Protein AF-A0A8J7P9I1-F1 (afdb_monomer_lite)

Organism: NCBI:txid1906157

Foldseek 3Di:
DDPVVVVCLQVVQQQADPPPRGGFNDKDDKDFDFPQPCPVPDDRPGDRPFIWIWTQGPPDRDTDTDRVSVVRGHD

Secondary structure (DSSP, 8-state):
--HHHHHHHHHTT-BB-TTT-PBEEEEEEEEEEE-----SSS-----EEEEEEEEEESSSS-EEEES-GGGGB--

Sequence (75 aa):
MSLSTIKKAVDSGKMLCPSCKGAVKKYEKYVEMTASVWDGAGDSNHETAGAKVTLICGNCDWKERTEFWSQYIVE

Radius of gyration: 14.61 Å; chains: 1; bounding box: 40×16×38 Å

pLDDT: mean 77.91, std 15.25, range [45.75, 92.31]

Structure (mmCIF, N/CA/C/O backbone):
data_AF-A0A8J7P9I1-F1
#
_entry.id   AF-A0A8J7P9I1-F1
#
loop_
_atom_site.group_PDB
_atom_site.id
_atom_site.type_symbol
_atom_site.label_atom_id
_atom_site.label_alt_id
_atom_site.label_comp_id
_atom_site.label_asym_id
_atom_site.label_entity_id
_atom_site.label_seq_id
_atom_site.pdbx_PDB_ins_code
_atom_site.Cartn_x
_atom_site.Cartn_y
_atom_site.Cartn_z
_atom_site.occupancy
_atom_site.B_iso_or_equiv
_atom_site.auth_seq_id
_atom_site.auth_comp_id
_atom_site.auth_asym_id
_atom_site.auth_atom_id
_atom_site.pdbx_PDB_model_num
ATOM 1 N N . MET A 1 1 ? 10.949 3.112 -7.001 1.00 62.19 1 MET A N 1
ATOM 2 C CA . MET A 1 1 ? 10.103 2.814 -5.816 1.00 62.19 1 MET A CA 1
ATOM 3 C C . MET A 1 1 ? 9.720 1.338 -5.842 1.00 62.19 1 MET A C 1
ATOM 5 O O . MET A 1 1 ? 8.954 0.929 -6.706 1.00 62.19 1 MET A O 1
ATOM 9 N N . SER A 1 2 ? 10.293 0.534 -4.948 1.00 70.19 2 SER A N 1
ATOM 10 C CA . SER A 1 2 ? 10.281 -0.934 -5.060 1.00 70.19 2 SER A CA 1
ATOM 11 C C . SER A 1 2 ? 9.132 -1.592 -4.285 1.00 70.19 2 SER A C 1
ATOM 13 O O . SER A 1 2 ? 8.626 -1.031 -3.310 1.00 7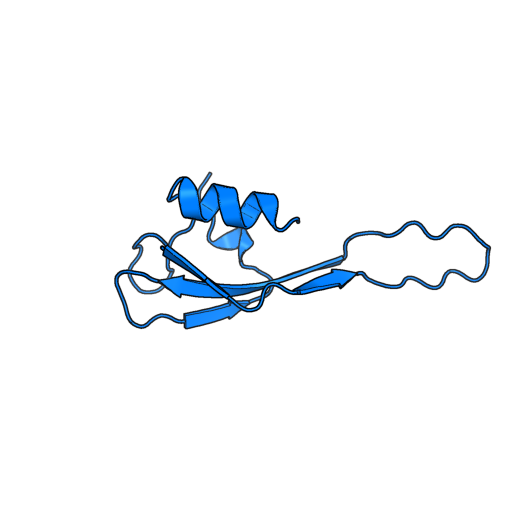0.19 2 SER A O 1
ATOM 15 N N . LEU A 1 3 ? 8.776 -2.825 -4.668 1.00 78.62 3 LEU A N 1
ATOM 16 C CA . LEU A 1 3 ? 7.793 -3.691 -3.991 1.00 78.62 3 LEU A CA 1
ATOM 17 C C . LEU A 1 3 ? 7.990 -3.733 -2.462 1.00 78.62 3 LEU A C 1
ATOM 19 O O . LEU A 1 3 ? 7.024 -3.722 -1.697 1.00 78.62 3 LEU A O 1
ATOM 23 N N . SER A 1 4 ? 9.247 -3.744 -2.015 1.00 83.00 4 SER A N 1
ATOM 24 C CA . SER A 1 4 ? 9.639 -3.763 -0.603 1.00 83.00 4 SER A CA 1
ATOM 25 C C . SER A 1 4 ? 9.074 -2.582 0.191 1.00 83.00 4 SER A C 1
ATOM 27 O O . SER A 1 4 ? 8.668 -2.761 1.338 1.00 83.00 4 SER A O 1
ATOM 29 N N . THR A 1 5 ? 9.000 -1.392 -0.412 1.00 84.81 5 THR A N 1
ATOM 30 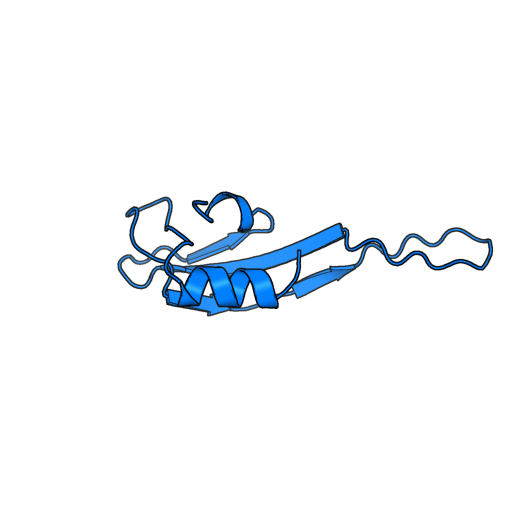C CA . THR A 1 5 ? 8.473 -0.181 0.234 1.00 84.81 5 THR A CA 1
ATOM 31 C C . THR A 1 5 ? 6.967 -0.278 0.440 1.00 84.81 5 THR A C 1
ATOM 33 O O . THR A 1 5 ? 6.503 -0.020 1.547 1.00 84.81 5 THR A O 1
ATOM 36 N N . ILE A 1 6 ? 6.209 -0.723 -0.574 1.00 84.81 6 ILE A N 1
ATOM 37 C CA . ILE A 1 6 ? 4.766 -1.002 -0.431 1.00 84.81 6 ILE A CA 1
ATOM 38 C C . ILE A 1 6 ? 4.540 -2.022 0.669 1.00 84.81 6 ILE A C 1
ATOM 40 O O . ILE A 1 6 ? 3.723 -1.795 1.558 1.00 84.81 6 ILE A O 1
ATOM 44 N N . LYS A 1 7 ? 5.279 -3.136 0.626 1.00 86.50 7 LYS A N 1
ATOM 45 C CA . LYS A 1 7 ? 5.115 -4.212 1.599 1.00 86.50 7 LYS A CA 1
ATOM 46 C C . LYS A 1 7 ? 5.339 -3.692 3.015 1.00 86.50 7 LYS A C 1
ATOM 48 O O . LYS A 1 7 ? 4.510 -3.936 3.881 1.00 86.50 7 LYS A O 1
ATOM 53 N N . LYS A 1 8 ? 6.411 -2.925 3.229 1.00 87.94 8 LYS A N 1
ATOM 54 C CA . LYS A 1 8 ? 6.729 -2.331 4.530 1.00 87.94 8 LYS A CA 1
ATOM 55 C C . LYS A 1 8 ? 5.696 -1.288 4.959 1.00 87.94 8 LYS A C 1
ATOM 57 O O . LYS A 1 8 ? 5.349 -1.248 6.128 1.00 87.94 8 LYS A O 1
ATOM 62 N N . ALA A 1 9 ? 5.184 -0.466 4.046 1.00 87.69 9 ALA A N 1
ATOM 63 C CA . ALA A 1 9 ? 4.178 0.545 4.369 1.00 87.69 9 ALA A CA 1
ATOM 64 C C . ALA A 1 9 ? 2.816 -0.065 4.730 1.00 87.69 9 ALA A C 1
ATOM 66 O O . ALA A 1 9 ? 2.149 0.430 5.636 1.00 87.69 9 ALA A O 1
ATOM 67 N N . VAL A 1 10 ? 2.422 -1.145 4.053 1.00 87.56 10 VAL A N 1
ATOM 68 C CA . VAL A 1 10 ? 1.199 -1.905 4.350 1.00 87.56 10 VAL A CA 1
ATOM 69 C C . VAL A 1 10 ? 1.344 -2.671 5.666 1.00 87.56 10 VAL A C 1
ATOM 71 O O . VAL A 1 10 ? 0.471 -2.572 6.521 1.00 87.56 10 VAL A O 1
ATOM 74 N N . ASP A 1 11 ? 2.464 -3.370 5.866 1.00 88.25 11 ASP A N 1
ATOM 75 C CA . ASP A 1 11 ? 2.752 -4.122 7.097 1.00 88.25 11 ASP A CA 1
ATOM 76 C C . ASP A 1 11 ? 2.868 -3.202 8.324 1.00 88.25 11 ASP A C 1
ATOM 78 O O . ASP A 1 11 ? 2.262 -3.444 9.363 1.00 88.25 11 ASP A O 1
ATOM 82 N N . SER A 1 12 ?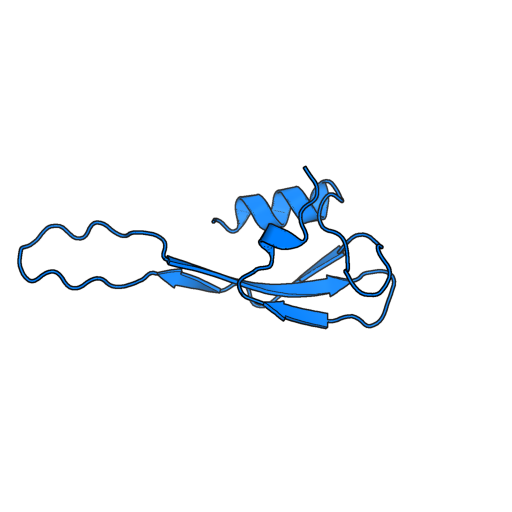 3.555 -2.069 8.164 1.00 86.88 12 SER A N 1
ATOM 83 C CA . SER A 1 12 ? 3.721 -1.059 9.209 1.00 86.88 12 SER A CA 1
ATOM 84 C C . SER A 1 12 ? 2.483 -0.170 9.401 1.00 86.88 12 SER A C 1
ATOM 86 O O . SER A 1 12 ? 2.532 0.744 10.223 1.00 86.88 12 SER A O 1
ATOM 88 N N . GLY A 1 13 ? 1.404 -0.373 8.632 1.00 84.44 13 GLY A N 1
ATOM 89 C CA . GLY A 1 13 ? 0.173 0.422 8.712 1.00 84.44 13 GLY A CA 1
ATOM 90 C C . GLY A 1 13 ? 0.329 1.901 8.332 1.00 84.44 13 GLY A C 1
ATOM 91 O O . GLY A 1 13 ? -0.562 2.698 8.612 1.00 84.44 13 GLY A O 1
ATOM 92 N N . LYS A 1 14 ? 1.445 2.273 7.696 1.00 86.94 14 LYS A N 1
ATOM 93 C CA . LYS A 1 14 ? 1.749 3.648 7.268 1.00 86.94 14 LYS A CA 1
ATOM 94 C C . LYS A 1 14 ? 1.000 4.064 6.006 1.00 86.94 14 LYS A C 1
ATOM 96 O O . LYS A 1 14 ? 0.931 5.245 5.694 1.00 86.94 14 LYS A O 1
ATOM 101 N N . MET A 1 15 ? 0.455 3.105 5.263 1.00 88.06 15 MET A N 1
ATOM 102 C CA . MET A 1 15 ? -0.322 3.381 4.060 1.00 88.06 15 MET A CA 1
ATOM 103 C C . MET A 1 15 ? -1.800 3.589 4.406 1.00 88.06 15 MET A C 1
ATOM 105 O O . MET A 1 15 ? -2.477 2.643 4.818 1.00 88.06 15 MET A O 1
ATOM 109 N N . LEU A 1 16 ? -2.305 4.810 4.222 1.00 89.31 16 LEU A N 1
ATOM 110 C CA . LEU A 1 16 ? -3.677 5.183 4.572 1.00 89.31 16 LEU A CA 1
ATOM 111 C C . LEU A 1 16 ? -4.581 5.300 3.345 1.00 89.31 16 LEU A C 1
ATOM 113 O O . LEU A 1 16 ? -4.220 5.848 2.311 1.00 89.31 16 LEU A O 1
ATOM 117 N N . CYS A 1 17 ? -5.808 4.821 3.489 1.00 89.00 17 CYS A N 1
ATOM 118 C CA . CYS A 1 17 ? -6.855 4.982 2.498 1.00 89.00 17 CYS A CA 1
ATOM 119 C C . CYS A 1 17 ? -7.340 6.442 2.477 1.00 89.00 17 CYS A C 1
ATOM 121 O O . CYS A 1 17 ? -7.786 6.936 3.512 1.00 89.00 17 CYS A O 1
ATOM 123 N N . PRO A 1 18 ? -7.357 7.133 1.329 1.00 86.56 18 PRO A N 1
ATOM 124 C CA . PRO A 1 18 ? -7.836 8.511 1.244 1.00 86.56 18 PRO A CA 1
ATOM 125 C C . PRO A 1 18 ? -9.341 8.639 1.521 1.00 86.56 18 PRO A C 1
ATOM 127 O O . PRO A 1 18 ? -9.792 9.684 1.979 1.00 86.56 18 PRO A O 1
ATOM 130 N N . SER A 1 19 ? -10.120 7.579 1.281 1.00 88.44 19 SER A N 1
ATOM 131 C CA . SER A 1 19 ? -11.576 7.598 1.459 1.00 88.44 19 SER A CA 1
ATOM 132 C C . SER A 1 19 ? -11.990 7.523 2.931 1.00 88.44 19 SER A C 1
ATOM 134 O O . SER A 1 19 ? -12.786 8.335 3.391 1.00 88.44 19 SER A O 1
ATOM 136 N N . CYS A 1 20 ? -11.434 6.574 3.688 1.00 87.56 20 CYS A N 1
ATOM 137 C CA . CYS A 1 20 ? -11.833 6.334 5.078 1.00 87.56 20 CYS A CA 1
ATOM 138 C C . CYS A 1 20 ? -10.718 6.585 6.105 1.00 87.56 20 CYS A C 1
ATOM 140 O O . CYS A 1 20 ? -10.912 6.311 7.286 1.00 87.56 20 CYS A O 1
ATOM 142 N N . LYS A 1 21 ? -9.541 7.065 5.672 1.00 85.00 21 LYS A N 1
ATOM 143 C CA . LYS A 1 21 ? -8.316 7.247 6.482 1.00 85.00 21 LYS A CA 1
ATOM 144 C C . LYS A 1 21 ? -7.842 5.992 7.229 1.00 85.00 21 LYS A C 1
ATOM 146 O O . LYS A 1 21 ? -6.958 6.073 8.072 1.00 85.00 21 LYS A O 1
ATOM 151 N N . GLY A 1 22 ? -8.412 4.828 6.919 1.00 84.44 22 GLY A N 1
ATOM 152 C CA . GLY A 1 22 ? -8.027 3.545 7.498 1.00 84.44 22 GLY A CA 1
ATOM 153 C C . GLY A 1 22 ? -6.793 2.960 6.818 1.00 84.44 22 GLY A C 1
ATOM 154 O O . GLY A 1 22 ? -6.520 3.262 5.659 1.00 84.44 22 GLY A O 1
ATOM 155 N N . ALA A 1 23 ? -6.067 2.085 7.511 1.00 86.88 23 ALA A N 1
ATOM 156 C CA . ALA A 1 23 ? -4.890 1.435 6.945 1.00 86.88 23 ALA A CA 1
ATOM 157 C C . ALA A 1 23 ? -5.246 0.521 5.754 1.00 86.88 23 ALA A C 1
ATOM 159 O O . ALA A 1 23 ? -6.217 -0.251 5.781 1.00 86.88 23 ALA A O 1
ATOM 160 N N . VAL A 1 24 ? -4.439 0.592 4.698 1.00 89.62 24 VAL A N 1
ATOM 161 C CA . VAL A 1 24 ? -4.480 -0.344 3.571 1.00 89.62 24 VAL A CA 1
ATOM 162 C C . VAL A 1 24 ? -3.972 -1.695 4.061 1.00 89.62 24 VAL A C 1
ATOM 164 O O . VAL A 1 24 ? -2.871 -1.785 4.590 1.00 89.62 24 VAL A O 1
ATOM 167 N N . LYS A 1 25 ? -4.774 -2.755 3.896 1.00 86.56 25 LYS A N 1
ATOM 168 C CA . LYS A 1 25 ? -4.406 -4.115 4.337 1.00 86.56 25 LYS A CA 1
ATOM 169 C C . LYS A 1 25 ? -3.853 -4.978 3.217 1.00 86.56 25 LYS A C 1
ATOM 171 O O . LYS A 1 25 ? -3.133 -5.937 3.480 1.00 86.56 25 LYS A O 1
ATOM 176 N N . LYS A 1 26 ? -4.258 -4.706 1.979 1.00 87.75 26 LYS A N 1
ATOM 177 C CA . LYS A 1 26 ? -3.909 -5.534 0.829 1.00 87.75 26 LYS A CA 1
ATOM 178 C C . LYS A 1 26 ? -3.496 -4.658 -0.335 1.00 87.75 26 LYS A C 1
ATOM 180 O O . LYS A 1 26 ? -4.037 -3.577 -0.551 1.00 87.75 26 LYS A O 1
ATOM 185 N N . TYR A 1 27 ? -2.554 -5.179 -1.100 1.00 89.00 27 TYR A N 1
ATOM 186 C CA . TYR A 1 27 ? -2.182 -4.640 -2.389 1.00 89.00 27 TYR A CA 1
ATOM 187 C C . TYR A 1 27 ? -2.163 -5.782 -3.406 1.00 89.00 27 TYR A C 1
ATOM 189 O O . TYR A 1 27 ? -1.775 -6.907 -3.093 1.00 89.00 27 TYR A O 1
ATOM 197 N N . GLU A 1 28 ? -2.618 -5.503 -4.619 1.00 89.94 28 GLU A N 1
ATOM 198 C CA . GLU A 1 28 ? -2.685 -6.446 -5.731 1.00 89.94 28 GLU A CA 1
ATOM 199 C C . GLU A 1 28 ? -2.061 -5.826 -6.982 1.00 89.94 28 GLU A C 1
ATOM 201 O O . GLU A 1 28 ? -1.910 -4.607 -7.083 1.00 89.94 28 GLU A O 1
ATOM 206 N N . LYS A 1 29 ? -1.748 -6.667 -7.978 1.00 85.12 29 LYS A N 1
ATOM 207 C CA . LYS A 1 29 ? -1.360 -6.222 -9.328 1.00 85.12 29 LYS A CA 1
ATOM 208 C C . LYS A 1 29 ? -0.231 -5.175 -9.308 1.00 85.12 29 LYS A C 1
ATOM 210 O O . LYS A 1 29 ? -0.309 -4.181 -10.031 1.00 85.12 29 LYS A O 1
ATOM 215 N N . TYR A 1 30 ? 0.784 -5.389 -8.466 1.00 86.00 30 TYR A N 1
ATOM 216 C CA . TYR A 1 30 ? 2.014 -4.602 -8.511 1.00 86.00 30 TYR A CA 1
ATOM 217 C C . TYR A 1 30 ? 2.727 -4.865 -9.837 1.00 86.00 30 TYR A C 1
ATOM 219 O O . TYR A 1 30 ? 2.980 -6.016 -10.191 1.00 86.00 30 TYR A O 1
ATOM 227 N N . VAL A 1 31 ? 3.026 -3.796 -10.557 1.00 84.12 31 VAL A N 1
ATOM 228 C CA . VAL A 1 31 ? 3.773 -3.796 -11.808 1.00 84.12 31 VAL A CA 1
ATOM 229 C C . VAL A 1 31 ? 4.853 -2.740 -11.661 1.00 84.12 31 VAL A C 1
ATOM 231 O O . VAL A 1 31 ? 4.547 -1.557 -11.504 1.00 84.12 31 VAL A O 1
ATOM 234 N N . GLU A 1 32 ? 6.109 -3.164 -11.682 1.00 79.75 32 GLU A N 1
ATOM 235 C CA . GLU A 1 32 ? 7.226 -2.230 -11.751 1.00 79.75 32 GLU A CA 1
ATOM 236 C C . GLU A 1 32 ? 7.263 -1.634 -13.160 1.00 79.75 32 GLU A C 1
ATOM 238 O O . GLU A 1 32 ? 7.188 -2.363 -14.150 1.00 79.75 32 GLU A O 1
ATOM 243 N N . MET A 1 33 ? 7.293 -0.307 -13.254 1.00 71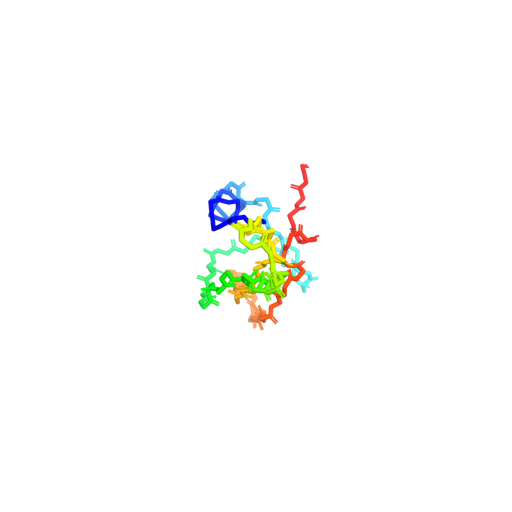.94 33 MET A N 1
ATOM 244 C CA . MET A 1 33 ? 7.423 0.373 -14.534 1.00 71.94 33 MET A CA 1
ATOM 245 C C . MET A 1 33 ? 8.899 0.654 -14.761 1.00 71.94 33 MET A C 1
ATOM 247 O O . MET A 1 33 ? 9.473 1.586 -14.197 1.00 71.94 33 MET A O 1
ATOM 251 N N . THR A 1 34 ? 9.516 -0.181 -15.582 1.00 62.12 34 THR A N 1
ATOM 252 C CA . THR A 1 34 ? 10.851 0.061 -16.115 1.00 62.12 34 THR A CA 1
ATOM 253 C C . THR A 1 34 ? 10.710 0.981 -17.323 1.00 62.12 34 THR A C 1
ATOM 255 O O . THR A 1 34 ? 10.095 0.586 -18.316 1.00 62.12 34 THR A O 1
ATOM 258 N N . ALA A 1 35 ? 11.249 2.203 -17.269 1.00 55.50 35 ALA A N 1
ATOM 259 C CA . ALA A 1 35 ? 11.440 2.955 -18.503 1.00 55.50 35 ALA A CA 1
ATOM 260 C C . ALA A 1 35 ? 12.610 2.313 -19.236 1.00 55.50 35 ALA A C 1
ATOM 262 O O . ALA A 1 35 ? 13.756 2.402 -18.806 1.00 55.50 35 ALA A O 1
ATOM 263 N N . SER A 1 36 ? 12.323 1.638 -20.343 1.00 47.72 36 SER A N 1
ATOM 264 C CA . SER A 1 36 ? 13.364 1.272 -21.292 1.00 47.72 36 SER A CA 1
ATOM 265 C C . SER A 1 36 ? 13.791 2.545 -22.022 1.00 47.72 36 SER A C 1
ATOM 267 O O . SER A 1 36 ? 13.245 2.876 -23.071 1.00 47.72 36 SER A O 1
ATOM 269 N N . VAL A 1 37 ? 14.730 3.294 -21.442 1.00 49.44 37 VAL A N 1
ATOM 270 C CA . VAL A 1 37 ? 15.470 4.321 -22.180 1.00 49.44 37 VAL A CA 1
ATOM 271 C C . VAL A 1 37 ? 16.436 3.574 -23.093 1.00 49.44 37 VAL A C 1
ATOM 273 O O . VAL A 1 37 ? 17.408 2.974 -22.642 1.00 49.44 37 VAL A O 1
ATOM 276 N N . TRP A 1 38 ? 16.108 3.524 -24.382 1.00 45.75 38 TRP A N 1
ATOM 277 C CA . TRP A 1 38 ? 16.986 2.964 -25.404 1.00 45.75 38 TRP A CA 1
ATOM 278 C C . TRP A 1 38 ? 17.894 4.086 -25.908 1.00 45.75 38 TRP A C 1
ATOM 280 O O . TRP A 1 38 ? 17.635 4.699 -26.941 1.00 45.75 38 TRP A O 1
ATOM 290 N N . ASP A 1 39 ? 18.926 4.404 -25.127 1.00 46.78 39 ASP A N 1
ATOM 291 C CA . ASP A 1 39 ? 19.996 5.296 -25.564 1.00 46.78 39 ASP A CA 1
ATOM 292 C C . ASP A 1 39 ? 20.939 4.464 -26.441 1.00 46.78 39 ASP A C 1
ATOM 294 O O . ASP A 1 39 ? 21.519 3.478 -25.985 1.00 46.78 39 ASP A O 1
ATOM 298 N N . GLY A 1 40 ? 21.021 4.784 -27.734 1.00 50.53 40 GLY A N 1
ATOM 299 C CA . GLY A 1 40 ? 21.689 3.995 -28.782 1.00 50.53 40 GLY A CA 1
ATOM 300 C C . GLY A 1 40 ? 23.211 3.807 -28.642 1.00 50.53 40 GLY A C 1
ATOM 301 O O . GLY A 1 40 ? 23.884 3.608 -29.651 1.00 50.53 40 GLY A O 1
ATOM 302 N N . ALA A 1 41 ? 23.766 3.861 -27.430 1.00 52.69 41 ALA A N 1
ATOM 303 C CA . ALA A 1 41 ? 25.181 3.726 -27.109 1.00 52.69 41 ALA A CA 1
ATOM 304 C C . ALA A 1 41 ? 25.406 2.936 -25.797 1.00 52.69 41 ALA A C 1
ATOM 306 O O . ALA A 1 41 ? 25.998 3.432 -24.850 1.00 52.69 41 ALA A O 1
ATOM 307 N N . GLY A 1 42 ? 24.950 1.682 -25.735 1.00 48.97 42 GLY A N 1
ATOM 308 C CA . GLY A 1 42 ? 25.596 0.623 -24.939 1.00 48.97 42 GLY A CA 1
ATOM 309 C C . GLY A 1 42 ? 25.601 0.693 -23.401 1.00 48.97 42 GLY A C 1
ATOM 310 O O . GLY A 1 42 ? 26.116 -0.248 -22.804 1.00 48.97 42 GLY A O 1
ATOM 311 N N . ASP A 1 43 ? 25.025 1.705 -22.750 1.00 47.47 43 ASP A N 1
ATOM 312 C CA . ASP A 1 43 ? 24.943 1.779 -21.283 1.00 47.47 43 ASP A CA 1
ATOM 313 C C . ASP A 1 43 ? 23.476 1.862 -20.842 1.00 47.47 43 ASP A C 1
ATOM 315 O O . ASP A 1 43 ? 22.839 2.913 -20.842 1.00 47.47 43 ASP A O 1
ATOM 319 N N . SER A 1 44 ? 22.888 0.702 -20.544 1.00 46.12 44 SER A N 1
ATOM 320 C CA . SER A 1 44 ? 21.506 0.609 -20.067 1.00 46.12 44 SER A CA 1
ATOM 321 C C . SER A 1 44 ? 21.437 0.995 -18.591 1.00 46.12 44 SER A C 1
ATOM 323 O O . SER A 1 44 ? 21.328 0.128 -17.722 1.00 46.12 44 SER A O 1
ATOM 325 N N . ASN A 1 45 ? 21.485 2.292 -18.296 1.00 46.66 45 ASN A N 1
ATOM 326 C CA . ASN A 1 45 ? 21.109 2.783 -16.976 1.00 46.66 45 ASN A CA 1
ATOM 327 C C . ASN A 1 45 ? 19.591 2.621 -16.809 1.00 46.66 45 ASN A C 1
ATOM 329 O O . ASN A 1 45 ? 18.781 3.384 -17.330 1.00 46.66 45 ASN A O 1
ATOM 333 N N . HIS A 1 46 ? 19.204 1.537 -16.138 1.00 47.62 46 HIS A N 1
ATOM 334 C CA . HIS A 1 46 ? 17.819 1.144 -15.902 1.00 47.62 46 HIS A CA 1
ATOM 335 C C . HIS A 1 46 ? 17.213 2.040 -14.809 1.00 47.62 46 HIS A C 1
ATOM 337 O O . HIS A 1 46 ? 17.070 1.637 -13.653 1.00 47.62 46 HIS A O 1
ATOM 343 N N . GLU A 1 47 ? 16.886 3.286 -15.147 1.00 48.91 47 GLU A N 1
ATOM 344 C CA . GLU A 1 47 ? 16.193 4.170 -14.214 1.00 48.91 47 GLU A CA 1
ATOM 345 C C . GLU A 1 47 ? 14.767 3.651 -13.979 1.00 48.91 47 GLU A C 1
ATOM 347 O O . GLU A 1 47 ? 13.946 3.502 -14.890 1.00 48.91 47 GLU A O 1
ATOM 352 N N . THR A 1 48 ? 14.469 3.304 -12.726 1.00 53.44 48 THR A N 1
ATOM 353 C CA . THR A 1 48 ? 13.155 2.795 -12.328 1.00 53.44 48 THR A CA 1
ATOM 354 C C . THR A 1 48 ? 12.129 3.929 -12.428 1.00 53.44 48 THR A C 1
ATOM 356 O O . THR A 1 48 ? 11.991 4.727 -11.503 1.00 53.44 48 THR A O 1
ATOM 359 N N . ALA A 1 49 ? 11.389 4.002 -13.535 1.00 61.53 49 ALA A N 1
ATOM 360 C CA . ALA A 1 49 ? 10.442 5.087 -13.813 1.00 61.53 49 ALA A CA 1
ATOM 361 C C . ALA A 1 49 ? 9.196 5.103 -12.914 1.00 61.53 49 ALA A C 1
ATOM 363 O O . ALA A 1 49 ? 8.450 6.079 -12.899 1.00 61.53 49 ALA A O 1
ATOM 364 N N . GLY A 1 50 ? 8.961 4.049 -12.133 1.00 70.94 50 GLY A N 1
ATOM 365 C CA . GLY A 1 50 ? 7.916 4.030 -11.116 1.00 70.94 50 GLY A CA 1
ATOM 366 C C . GLY A 1 50 ? 7.402 2.629 -10.837 1.00 70.94 50 GLY A C 1
ATOM 367 O O . GLY A 1 50 ? 8.001 1.630 -11.228 1.00 70.94 50 GLY A O 1
ATOM 368 N N . ALA A 1 51 ? 6.270 2.546 -10.146 1.00 82.06 51 ALA A N 1
ATOM 369 C CA . ALA A 1 51 ? 5.542 1.296 -10.003 1.00 82.06 51 ALA A CA 1
ATOM 370 C C . ALA A 1 51 ? 4.045 1.564 -9.905 1.00 82.06 51 ALA A C 1
ATOM 372 O O . ALA A 1 51 ? 3.624 2.483 -9.208 1.00 82.06 51 ALA A O 1
ATOM 373 N N . LYS A 1 52 ? 3.246 0.730 -10.561 1.00 87.44 52 LYS A N 1
ATOM 374 C CA . LYS A 1 52 ? 1.787 0.764 -10.514 1.00 87.44 52 LYS A CA 1
ATOM 375 C C . LYS A 1 52 ? 1.292 -0.346 -9.608 1.00 87.44 52 LYS A C 1
ATOM 377 O O . LYS A 1 52 ? 1.644 -1.503 -9.811 1.00 87.44 52 LYS A O 1
ATOM 382 N N . VAL A 1 53 ? 0.443 -0.029 -8.640 1.00 89.81 53 VAL A N 1
ATOM 383 C CA . VAL A 1 53 ? -0.132 -1.026 -7.729 1.00 89.81 53 VAL A CA 1
ATOM 384 C C . VAL A 1 53 ? -1.621 -0.782 -7.549 1.00 89.81 53 VAL A C 1
ATOM 386 O O . VAL A 1 53 ? -2.105 0.335 -7.705 1.00 89.81 53 VAL A O 1
ATOM 389 N N . THR A 1 54 ? -2.363 -1.839 -7.240 1.00 92.31 54 THR A N 1
ATOM 390 C CA . THR A 1 54 ? -3.752 -1.734 -6.796 1.00 92.31 54 THR A CA 1
ATOM 391 C C . THR A 1 54 ? -3.793 -1.804 -5.280 1.00 92.31 54 THR A C 1
ATOM 393 O O . THR A 1 54 ? -3.470 -2.843 -4.713 1.00 92.31 54 THR A O 1
ATOM 396 N N . LEU A 1 55 ? -4.169 -0.712 -4.624 1.00 90.62 55 LEU A N 1
ATOM 397 C CA . LEU A 1 55 ? -4.345 -0.651 -3.177 1.00 90.62 55 LEU A CA 1
ATOM 398 C C . LEU A 1 55 ? -5.781 -1.009 -2.813 1.00 90.62 55 LEU A C 1
ATOM 400 O O . LEU A 1 55 ? -6.717 -0.612 -3.505 1.00 90.62 55 LEU A O 1
ATOM 404 N N . ILE A 1 56 ? -5.946 -1.771 -1.735 1.00 90.38 56 ILE A N 1
ATOM 405 C CA . ILE A 1 56 ? -7.250 -2.209 -1.237 1.00 90.38 56 ILE A CA 1
ATOM 406 C C . ILE A 1 56 ? -7.323 -1.894 0.250 1.00 90.38 56 ILE A C 1
ATOM 408 O O . ILE A 1 56 ? -6.571 -2.443 1.072 1.00 90.38 56 ILE A O 1
ATOM 412 N N . CYS A 1 57 ? -8.247 -1.005 0.607 1.00 89.50 57 CYS A N 1
ATOM 413 C CA . CYS A 1 57 ? -8.505 -0.716 2.005 1.00 89.50 57 CYS A CA 1
ATOM 414 C C . CYS A 1 57 ? -9.117 -1.941 2.697 1.00 89.50 57 CYS A C 1
ATOM 416 O O . CYS A 1 57 ? -9.968 -2.630 2.146 1.00 89.50 57 CYS A O 1
ATOM 418 N N . GLY A 1 58 ? -8.681 -2.218 3.927 1.00 83.12 58 GLY A N 1
ATOM 419 C CA . GLY A 1 58 ? -9.269 -3.286 4.739 1.00 83.12 58 GLY A CA 1
ATOM 420 C C . GLY A 1 58 ? -10.510 -2.864 5.528 1.00 83.12 58 GLY A C 1
ATOM 421 O O . GLY A 1 58 ? -11.077 -3.706 6.216 1.00 83.12 58 GLY A O 1
ATOM 422 N N . ASN A 1 59 ? -10.874 -1.577 5.487 1.00 86.12 59 ASN A N 1
ATOM 423 C CA . ASN A 1 59 ? -11.919 -0.983 6.326 1.00 86.12 59 ASN A CA 1
ATOM 424 C C . ASN A 1 59 ? -13.097 -0.402 5.523 1.00 86.12 59 ASN A C 1
ATOM 426 O O . ASN A 1 59 ? -14.180 -0.221 6.065 1.00 86.12 59 ASN A O 1
ATOM 430 N N . CYS A 1 60 ? -12.888 -0.092 4.244 1.00 86.50 60 CYS A N 1
ATOM 431 C CA . CYS A 1 60 ? -13.906 0.422 3.333 1.00 86.50 60 CYS A CA 1
ATOM 432 C C . CYS A 1 60 ? -13.722 -0.205 1.941 1.00 86.50 60 CYS A C 1
ATOM 434 O O . CYS A 1 60 ? -12.647 -0.727 1.653 1.00 86.50 60 CYS A O 1
ATOM 436 N N . ASP A 1 61 ? -14.730 -0.121 1.065 1.00 87.38 61 ASP A N 1
ATOM 437 C CA . ASP A 1 61 ? -14.715 -0.706 -0.295 1.00 87.38 61 ASP A CA 1
ATOM 438 C C . ASP A 1 61 ? -13.791 0.044 -1.283 1.00 87.38 61 ASP A C 1
ATOM 440 O O . ASP A 1 61 ? -13.914 -0.037 -2.501 1.00 87.38 61 ASP A O 1
ATOM 444 N N . TRP A 1 62 ? -12.840 0.823 -0.763 1.00 88.44 62 TRP A N 1
ATOM 445 C CA . TRP A 1 62 ? -11.903 1.571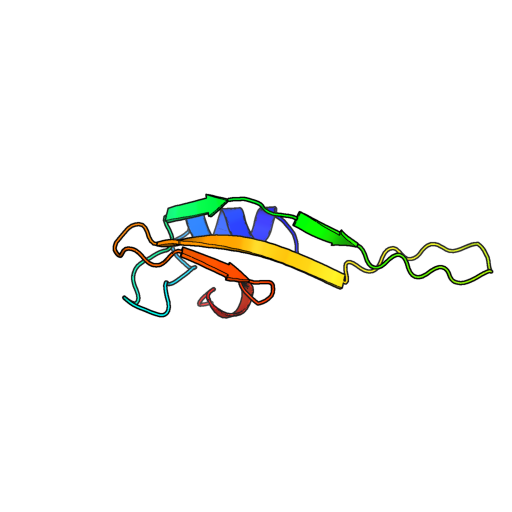 -1.584 1.00 88.44 62 TRP A CA 1
ATOM 446 C C . TRP A 1 62 ? -10.853 0.633 -2.181 1.00 88.44 62 TRP A C 1
ATOM 448 O O . TRP A 1 62 ? -10.026 0.049 -1.469 1.00 88.44 62 TRP A O 1
ATOM 458 N N . LYS A 1 63 ? -10.884 0.531 -3.508 1.00 90.81 63 LYS A N 1
ATOM 459 C CA . LYS A 1 63 ? -9.910 -0.174 -4.332 1.00 90.81 63 LYS A CA 1
ATOM 460 C C . LYS A 1 63 ? -9.471 0.743 -5.461 1.00 90.81 63 LYS A C 1
ATOM 462 O O . LYS A 1 63 ? -10.273 1.081 -6.326 1.00 90.81 63 LYS A O 1
ATOM 467 N N . GLU A 1 64 ? -8.195 1.100 -5.484 1.00 88.94 64 GLU A N 1
ATOM 468 C CA . GLU A 1 64 ? -7.666 2.011 -6.495 1.00 88.94 64 GLU A CA 1
ATOM 469 C C . GLU A 1 64 ? -6.362 1.493 -7.081 1.00 88.94 64 GLU A C 1
ATOM 471 O O . GLU A 1 64 ? -5.462 1.056 -6.365 1.00 88.94 64 GLU A O 1
ATOM 476 N N . ARG A 1 65 ? -6.258 1.554 -8.410 1.00 90.88 65 ARG A N 1
ATOM 477 C CA . ARG A 1 65 ? -5.028 1.243 -9.129 1.00 90.88 65 ARG A CA 1
ATOM 478 C C . ARG A 1 65 ? -4.311 2.529 -9.495 1.00 90.88 65 ARG A C 1
ATOM 480 O O . ARG A 1 65 ? -4.749 3.243 -10.390 1.00 90.88 65 ARG A O 1
ATOM 487 N N . THR A 1 66 ? -3.182 2.770 -8.847 1.00 87.62 66 THR A N 1
ATOM 488 C CA . THR A 1 66 ? -2.464 4.041 -8.912 1.00 87.62 66 THR A CA 1
ATOM 489 C C . THR A 1 66 ? -0.955 3.829 -8.966 1.00 87.62 66 THR A C 1
ATOM 491 O O . THR A 1 66 ? -0.408 2.850 -8.450 1.00 87.62 66 THR A O 1
ATOM 494 N N . GLU A 1 67 ? -0.282 4.745 -9.649 1.00 87.44 67 GLU A N 1
ATOM 495 C CA . GLU A 1 67 ? 1.182 4.857 -9.704 1.00 87.44 67 GLU A CA 1
ATOM 496 C C . GLU A 1 67 ? 1.708 5.779 -8.599 1.00 87.44 67 GLU A C 1
ATOM 498 O O . GLU A 1 67 ? 2.865 5.686 -8.198 1.00 87.44 67 GLU A O 1
ATOM 503 N N . PHE A 1 68 ? 0.824 6.604 -8.038 1.00 84.94 68 PHE A N 1
ATOM 504 C CA . PHE A 1 68 ? 1.112 7.575 -6.987 1.00 84.94 68 PHE A CA 1
ATOM 505 C C . PHE A 1 68 ? 0.859 6.999 -5.591 1.00 84.94 68 PHE A C 1
ATOM 507 O O . PHE A 1 68 ? 0.597 7.727 -4.640 1.00 84.94 68 PHE A O 1
ATOM 514 N N . TRP A 1 69 ? 0.939 5.673 -5.446 1.00 86.50 69 TRP A N 1
ATOM 515 C CA . TRP A 1 69 ? 0.649 4.984 -4.187 1.00 86.50 69 TRP A CA 1
ATOM 516 C C . TRP A 1 69 ? 1.544 5.438 -3.030 1.00 86.50 69 TRP A C 1
ATOM 518 O O . TRP A 1 69 ? 1.163 5.323 -1.867 1.00 86.50 69 TRP A O 1
ATOM 528 N N . SER A 1 70 ? 2.733 5.950 -3.346 1.00 84.69 70 SER A N 1
ATOM 529 C CA . SER A 1 70 ? 3.677 6.504 -2.381 1.00 84.69 70 SER A CA 1
ATOM 530 C C . SER A 1 70 ? 3.121 7.728 -1.658 1.00 84.69 70 SER A C 1
ATOM 532 O O . SER A 1 70 ? 3.471 7.938 -0.504 1.00 84.69 70 SER A O 1
ATOM 534 N N . GLN A 1 71 ? 2.212 8.486 -2.280 1.00 86.81 71 GLN A N 1
ATOM 535 C CA . GLN A 1 71 ? 1.580 9.656 -1.663 1.00 86.81 71 GLN A CA 1
ATOM 536 C C . GLN A 1 71 ? 0.628 9.288 -0.520 1.00 86.81 71 GLN A C 1
ATOM 538 O O . GLN A 1 71 ? 0.311 10.129 0.315 1.00 86.81 71 GLN A O 1
ATOM 543 N N . TYR A 1 72 ? 0.177 8.032 -0.462 1.00 86.88 72 TYR A N 1
ATOM 544 C CA . TYR A 1 72 ? -0.671 7.536 0.622 1.00 86.88 72 TYR A CA 1
ATOM 545 C C . TYR A 1 72 ? 0.128 6.999 1.812 1.00 86.88 72 TYR A C 1
ATOM 547 O O . TYR A 1 72 ? -0.467 6.572 2.802 1.00 86.88 72 TYR A O 1
ATOM 555 N N . ILE A 1 73 ? 1.459 6.965 1.714 1.00 87.50 73 ILE A N 1
ATOM 556 C CA . ILE A 1 73 ? 2.330 6.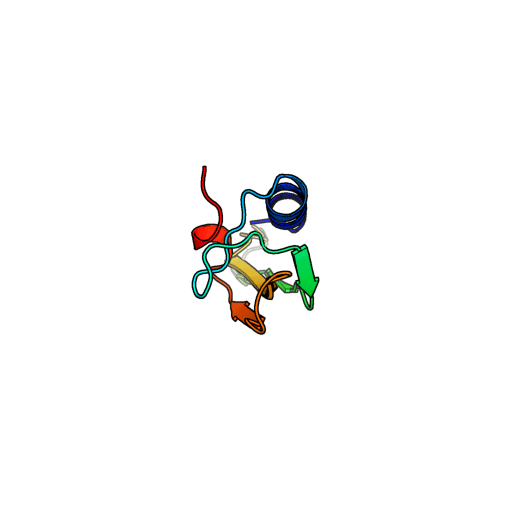565 2.815 1.00 87.50 73 ILE A CA 1
ATOM 557 C C . ILE A 1 73 ? 2.573 7.794 3.683 1.00 87.50 73 ILE A C 1
ATOM 559 O O . ILE A 1 73 ? 3.132 8.784 3.223 1.00 87.50 73 ILE A O 1
ATOM 563 N N . VAL A 1 74 ? 2.157 7.714 4.940 1.00 82.12 74 VAL A N 1
ATOM 564 C CA . VAL A 1 74 ? 2.424 8.739 5.948 1.00 82.12 74 VAL A CA 1
ATOM 565 C C . VAL A 1 74 ? 3.766 8.417 6.605 1.00 82.12 74 VAL A C 1
ATOM 567 O O . VAL A 1 74 ? 3.968 7.287 7.061 1.00 82.12 74 VAL A O 1
ATOM 570 N N . GLU A 1 75 ? 4.698 9.373 6.595 1.00 67.56 75 GLU A N 1
ATOM 571 C CA . GLU A 1 75 ? 6.032 9.227 7.207 1.00 67.56 75 GLU A CA 1
ATOM 572 C C . GLU A 1 75 ? 5.984 9.096 8.732 1.00 67.56 75 GLU A C 1
ATOM 574 O O . GLU A 1 75 ? 5.230 9.844 9.391 1.00 67.56 75 GLU A O 1
#